Protein AF-A0A3A4PQW8-F1 (afdb_monomer)

Radius of gyration: 14.25 Å; Cα contacts (8 Å, |Δi|>4): 163; chains: 1; bounding box: 33×30×35 Å

Sequence (127 aa):
MWRLALERLKDARCLFRSRRYDGAAYLCGYVLESALKACICERLHVSVYPETAFQGRLKTHELNDLLLLAGLNEELSPEKHLKNWFVVSDWKPDWRYRLPGIVKRKDAEDRIRVLGREVLPWLRAKS

pLDDT: mean 91.91, std 6.56, range [65.19, 98.62]

Nearest PDB structures (foldseek):
  1ufb-assembly1_A  TM=7.074E-01  e=2.460E-02  Thermus thermophilus
  1wol-assembly1_A  TM=7.447E-01  e=4.885E-02  Sulfurisphaera tokodaii str. 7
  4nqf-assembly1_A  TM=7.368E-01  e=2.126E-01  Agrobacterium fabrum str. C58
  2hsb-assembly1_A  TM=5.364E-01  e=2.345E-01  Archaeoglobus fulgidus

Solvent-accessible surface area (backbone atoms only — not comparable to full-atom values): 6981 Å² total; per-residue (Å²): 80,53,69,57,15,56,51,35,48,50,52,19,52,54,30,43,76,69,69,35,21,45,62,14,45,56,31,48,34,53,18,50,47,30,38,34,48,24,31,32,18,58,75,68,73,41,92,62,74,59,41,72,42,81,89,38,68,57,66,62,87,53,57,68,58,38,34,49,71,41,69,43,61,87,70,46,42,78,85,62,49,39,59,53,44,57,63,48,58,77,62,60,86,66,59,78,75,53,73,85,82,74,48,49,65,66,60,27,49,50,31,54,48,39,41,68,72,50,49,52,56,50,53,61,75,72,83

Mean predicted aligned error: 3.68 Å

Foldseek 3Di:
DLVQLVVLLVVLVVCLVVVQLLSSLQSLLVSLQVLLLVLLCVVVVHPDRPCPPPVRLSVDSQNVSSCVSSVCPVVCDPPANVVLCVLNRPYDNCSVVDDGPPGDSVSSVSSSCSSVPPVSVVSVVSD

Structure (mmCIF, N/CA/C/O backbone):
data_AF-A0A3A4PQW8-F1
#
_entry.id   AF-A0A3A4PQW8-F1
#
loop_
_atom_site.group_PDB
_atom_site.id
_atom_site.type_symbol
_atom_site.label_atom_id
_atom_site.label_alt_id
_atom_site.label_comp_id
_atom_site.label_asym_id
_atom_site.label_entity_id
_atom_site.label_seq_id
_atom_site.pdbx_PDB_ins_code
_atom_site.Cartn_x
_atom_site.Cartn_y
_atom_site.Cartn_z
_atom_site.occupancy
_atom_site.B_iso_or_equiv
_atom_site.auth_seq_id
_atom_site.auth_comp_id
_atom_site.auth_asym_id
_atom_site.auth_atom_id
_atom_site.pdbx_PDB_model_num
ATOM 1 N N . MET A 1 1 ? -12.156 -4.179 4.659 1.00 89.94 1 MET A N 1
ATOM 2 C CA . MET A 1 1 ? -11.060 -3.637 3.818 1.00 89.94 1 MET A CA 1
ATOM 3 C C . MET A 1 1 ? -9.812 -4.530 3.776 1.00 89.94 1 MET A C 1
ATOM 5 O O . MET A 1 1 ? -9.264 -4.707 2.695 1.00 89.94 1 MET A O 1
ATOM 9 N N . TRP A 1 2 ? -9.410 -5.198 4.868 1.00 95.06 2 TRP A N 1
ATOM 10 C CA . TRP A 1 2 ? -8.257 -6.124 4.874 1.00 95.06 2 TRP A CA 1
ATOM 11 C C . TRP A 1 2 ? -8.236 -7.171 3.754 1.00 95.06 2 TRP A C 1
ATOM 13 O O . TRP A 1 2 ? -7.197 -7.399 3.137 1.00 95.06 2 TRP A O 1
ATOM 23 N N . ARG A 1 3 ? -9.387 -7.783 3.444 1.00 95.56 3 ARG A N 1
ATOM 24 C CA . ARG A 1 3 ? -9.500 -8.745 2.335 1.00 95.56 3 ARG A CA 1
ATOM 25 C C . ARG A 1 3 ? -9.052 -8.137 1.001 1.00 95.56 3 ARG A C 1
ATOM 27 O O . ARG A 1 3 ? -8.314 -8.786 0.271 1.00 95.56 3 ARG A O 1
ATOM 34 N N . LEU A 1 4 ? -9.441 -6.891 0.714 1.00 95.06 4 LEU A N 1
ATOM 35 C CA . LEU A 1 4 ? -9.042 -6.185 -0.506 1.00 95.06 4 LEU A CA 1
ATOM 36 C C . LEU A 1 4 ? -7.524 -5.961 -0.550 1.00 95.06 4 LEU A C 1
ATOM 38 O O . LEU A 1 4 ? -6.906 -6.241 -1.573 1.00 95.06 4 LEU A O 1
ATOM 42 N N . ALA A 1 5 ? -6.916 -5.541 0.565 1.00 96.94 5 ALA A N 1
ATOM 43 C CA . ALA A 1 5 ? -5.464 -5.378 0.660 1.00 96.94 5 ALA A CA 1
ATOM 44 C C . ALA A 1 5 ? -4.718 -6.690 0.345 1.00 96.94 5 ALA A C 1
ATOM 46 O O . ALA A 1 5 ? -3.753 -6.701 -0.420 1.00 96.94 5 ALA A O 1
ATOM 47 N N . LEU A 1 6 ? -5.193 -7.819 0.883 1.00 97.31 6 LEU A N 1
ATOM 48 C CA . LEU A 1 6 ? -4.577 -9.129 0.660 1.00 97.31 6 LEU A CA 1
ATOM 49 C C . LEU A 1 6 ? -4.729 -9.627 -0.784 1.00 97.31 6 LEU A C 1
ATOM 51 O O . LEU A 1 6 ? -3.771 -10.186 -1.323 1.00 97.31 6 LEU A O 1
ATOM 55 N N . GLU A 1 7 ? -5.885 -9.411 -1.420 1.00 98.12 7 GLU A N 1
ATOM 56 C CA . GLU A 1 7 ? -6.075 -9.735 -2.841 1.00 98.12 7 GLU A CA 1
ATOM 57 C C . GLU A 1 7 ? -5.163 -8.882 -3.730 1.00 98.12 7 GLU A C 1
ATOM 59 O O . GLU A 1 7 ? -4.425 -9.424 -4.550 1.00 98.12 7 GLU A O 1
ATOM 64 N N . ARG A 1 8 ? -5.070 -7.569 -3.484 1.00 97.88 8 ARG A N 1
ATOM 65 C CA . ARG A 1 8 ? -4.155 -6.693 -4.236 1.00 97.88 8 ARG A CA 1
ATOM 66 C C . ARG A 1 8 ? -2.687 -7.085 -4.069 1.00 97.88 8 ARG A C 1
ATOM 68 O O . ARG A 1 8 ? -1.902 -6.948 -5.004 1.00 97.88 8 ARG A O 1
ATOM 75 N N . LEU A 1 9 ? -2.306 -7.645 -2.919 1.00 98.31 9 LEU A N 1
ATOM 76 C CA . LEU A 1 9 ? -0.950 -8.150 -2.713 1.00 98.31 9 LEU A CA 1
ATOM 77 C C . LEU A 1 9 ? -0.701 -9.440 -3.508 1.00 98.31 9 LEU A C 1
ATOM 79 O O . LEU A 1 9 ? 0.417 -9.681 -3.968 1.00 98.31 9 LEU A O 1
ATOM 83 N N . LYS A 1 10 ? -1.719 -10.296 -3.678 1.00 98.50 10 LYS A N 1
ATOM 84 C CA . LYS A 1 10 ? -1.633 -11.445 -4.596 1.00 98.50 10 LYS A CA 1
ATOM 85 C C . LYS A 1 10 ? -1.466 -10.960 -6.036 1.00 98.50 10 LYS A C 1
ATOM 87 O O . LYS A 1 10 ? -0.538 -11.424 -6.695 1.00 98.50 10 LYS A O 1
ATOM 92 N N . ASP A 1 11 ? -2.256 -9.978 -6.464 1.00 98.44 11 ASP A N 1
ATOM 93 C CA . ASP A 1 11 ? -2.152 -9.378 -7.800 1.00 98.44 11 ASP A CA 1
ATOM 94 C C . ASP A 1 11 ? -0.747 -8.799 -8.051 1.00 98.44 11 ASP A C 1
ATOM 96 O O . ASP A 1 11 ? -0.110 -9.114 -9.060 1.00 98.44 11 ASP A O 1
ATOM 100 N N . ALA A 1 12 ? -0.206 -8.031 -7.097 1.00 98.38 12 ALA A N 1
ATOM 101 C CA . ALA A 1 12 ? 1.146 -7.475 -7.176 1.00 98.38 12 ALA A CA 1
ATOM 102 C C . ALA A 1 12 ? 2.217 -8.570 -7.342 1.00 98.38 12 ALA A C 1
ATOM 104 O O . ALA A 1 12 ? 3.120 -8.452 -8.174 1.00 98.38 12 ALA A O 1
ATOM 105 N N . ARG A 1 13 ? 2.091 -9.685 -6.607 1.00 98.56 13 ARG A N 1
ATOM 106 C CA . ARG A 1 13 ? 2.986 -10.848 -6.746 1.00 98.56 13 ARG A CA 1
ATOM 107 C C . ARG A 1 13 ? 2.866 -11.520 -8.115 1.00 98.56 13 ARG A C 1
ATOM 109 O O . ARG A 1 13 ? 3.887 -11.929 -8.668 1.00 98.56 13 ARG A O 1
ATOM 116 N N . CYS A 1 14 ? 1.662 -11.631 -8.672 1.00 98.62 14 CYS A N 1
ATOM 117 C CA . CYS A 1 14 ? 1.444 -12.177 -10.015 1.00 98.62 14 CYS A CA 1
ATOM 118 C C . CYS A 1 14 ? 2.099 -11.304 -11.098 1.00 98.62 14 CYS A C 1
ATOM 120 O O . CYS A 1 14 ? 2.800 -11.824 -11.973 1.00 98.62 14 CYS A O 1
ATOM 122 N N . LEU A 1 15 ? 1.948 -9.979 -11.001 1.00 98.19 15 LEU A N 1
ATOM 123 C CA . LEU A 1 15 ? 2.602 -9.025 -11.903 1.00 98.19 15 LEU A CA 1
ATOM 124 C C . LEU A 1 15 ? 4.127 -9.117 -11.816 1.00 98.19 15 LEU A C 1
ATOM 126 O O . LEU A 1 15 ? 4.799 -9.194 -12.846 1.00 98.19 15 LEU A O 1
ATOM 130 N N . PHE A 1 16 ? 4.674 -9.194 -10.602 1.00 98.56 16 PHE A N 1
ATOM 131 C CA . PHE A 1 16 ? 6.112 -9.343 -10.395 1.00 98.56 16 PHE A CA 1
ATOM 132 C C . PHE A 1 16 ? 6.672 -10.611 -11.054 1.00 98.56 16 PHE A C 1
ATOM 134 O O . PHE A 1 16 ? 7.664 -10.541 -11.780 1.00 98.56 16 PHE A O 1
ATOM 141 N N . ARG A 1 17 ? 6.013 -11.766 -10.865 1.00 98.50 17 ARG A N 1
ATOM 142 C CA . ARG A 1 17 ? 6.406 -13.038 -11.511 1.00 98.50 17 ARG A CA 1
ATOM 143 C C . ARG A 1 17 ? 6.379 -12.946 -13.036 1.00 98.50 17 ARG A C 1
ATOM 145 O O . ARG A 1 17 ? 7.216 -13.549 -13.699 1.00 98.50 17 ARG A O 1
ATOM 152 N N . SER A 1 18 ? 5.474 -12.132 -13.571 1.00 98.12 18 SER A N 1
ATOM 153 C CA . SER A 1 18 ? 5.341 -11.852 -15.004 1.00 98.12 18 SER A CA 1
ATOM 154 C C . SER A 1 18 ? 6.292 -10.752 -15.502 1.00 98.12 18 SER A C 1
ATOM 156 O O . SER A 1 18 ? 6.137 -10.273 -16.621 1.00 98.12 18 SER A O 1
ATOM 158 N N . ARG A 1 19 ? 7.267 -10.322 -14.683 1.00 97.50 19 ARG A N 1
ATOM 159 C CA . ARG A 1 19 ? 8.236 -9.246 -14.973 1.00 97.50 19 ARG A CA 1
ATOM 160 C C . ARG A 1 19 ? 7.602 -7.867 -15.223 1.00 97.50 19 ARG A C 1
ATOM 162 O O . ARG A 1 19 ? 8.223 -6.995 -15.821 1.00 97.50 19 ARG A O 1
ATOM 169 N N . ARG A 1 20 ? 6.373 -7.644 -14.744 1.00 97.12 20 ARG A N 1
ATOM 170 C CA . ARG A 1 20 ? 5.630 -6.374 -14.850 1.00 97.12 20 ARG A CA 1
ATOM 171 C C . ARG A 1 20 ? 5.899 -5.521 -13.604 1.00 97.12 20 ARG A C 1
ATOM 173 O O . ARG A 1 20 ? 5.016 -5.347 -12.767 1.00 97.12 20 ARG A O 1
ATOM 180 N N . TYR A 1 21 ? 7.138 -5.053 -13.444 1.00 97.25 21 TYR A N 1
ATOM 181 C CA . TYR A 1 21 ? 7.619 -4.448 -12.193 1.00 97.25 21 TYR A CA 1
ATOM 182 C C . TYR A 1 21 ? 6.935 -3.124 -11.841 1.00 97.25 21 TYR A C 1
ATOM 184 O O . TYR A 1 21 ? 6.536 -2.957 -10.690 1.00 97.25 21 TYR A O 1
ATOM 192 N N . ASP A 1 22 ? 6.716 -2.233 -12.814 1.00 96.00 22 ASP A N 1
ATOM 193 C CA . ASP A 1 22 ? 5.985 -0.978 -12.587 1.00 96.00 22 ASP A CA 1
ATOM 194 C C . ASP A 1 22 ? 4.569 -1.246 -12.074 1.00 96.00 22 ASP A C 1
ATOM 196 O O . ASP A 1 22 ? 4.150 -0.682 -11.068 1.00 96.00 22 ASP A O 1
ATOM 200 N N . GLY A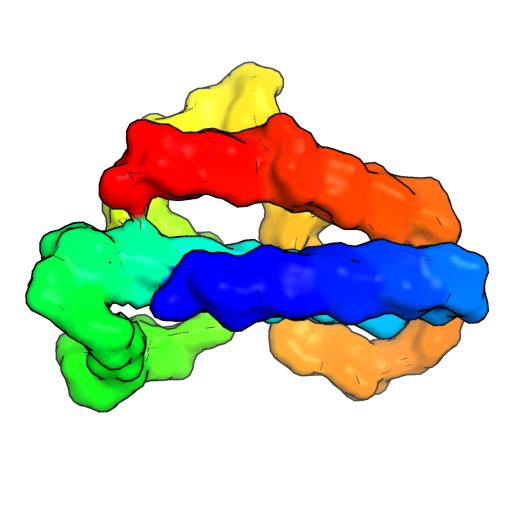 1 23 ? 3.855 -2.181 -12.712 1.00 96.38 23 GLY A N 1
ATOM 201 C CA . GLY A 1 23 ? 2.510 -2.578 -12.296 1.00 96.38 23 GLY A CA 1
ATOM 202 C C . GLY A 1 23 ? 2.490 -3.234 -10.914 1.00 96.38 23 GLY A C 1
ATOM 203 O O . GLY A 1 23 ? 1.596 -2.968 -10.114 1.00 96.38 23 GLY A O 1
ATOM 204 N N . ALA A 1 24 ? 3.491 -4.061 -10.607 1.00 97.44 24 ALA A N 1
ATOM 205 C CA . ALA A 1 24 ? 3.621 -4.693 -9.301 1.00 97.44 24 ALA A CA 1
ATOM 206 C C . ALA A 1 24 ? 3.837 -3.655 -8.186 1.00 97.44 24 ALA A C 1
ATOM 208 O O . ALA A 1 24 ? 3.117 -3.668 -7.189 1.00 97.44 24 ALA A O 1
ATOM 209 N N . ALA A 1 25 ? 4.775 -2.722 -8.375 1.00 96.81 25 ALA A N 1
ATOM 210 C CA . ALA A 1 25 ? 5.027 -1.641 -7.425 1.00 96.81 25 ALA A CA 1
ATOM 211 C C . ALA A 1 25 ? 3.845 -0.668 -7.322 1.00 96.81 25 ALA A C 1
ATOM 213 O O . ALA A 1 25 ? 3.528 -0.199 -6.230 1.00 96.81 25 ALA A O 1
ATOM 214 N N . TYR A 1 26 ? 3.150 -0.413 -8.429 1.00 96.50 26 TYR A N 1
ATOM 215 C CA . TYR A 1 26 ? 1.942 0.398 -8.439 1.00 96.50 26 TYR A CA 1
ATOM 216 C C . TYR A 1 26 ? 0.820 -0.228 -7.594 1.00 96.50 26 TYR A C 1
ATOM 218 O O . TYR A 1 26 ? 0.205 0.470 -6.788 1.00 96.50 26 TYR A O 1
ATOM 226 N N . LEU A 1 27 ? 0.594 -1.543 -7.696 1.00 97.19 27 LEU A N 1
ATOM 227 C CA . LEU A 1 27 ? -0.391 -2.226 -6.851 1.00 97.19 27 LEU A CA 1
ATOM 228 C C . LEU A 1 27 ? 0.006 -2.268 -5.371 1.00 97.19 27 LEU A C 1
ATOM 230 O O . LEU A 1 27 ? -0.884 -2.235 -4.523 1.00 97.19 27 LEU A O 1
ATOM 234 N N . CYS A 1 28 ? 1.301 -2.288 -5.036 1.00 97.50 28 CYS A N 1
ATOM 235 C CA . CYS A 1 28 ? 1.753 -2.208 -3.642 1.00 97.50 28 CYS A CA 1
ATOM 236 C C . CYS A 1 28 ? 1.232 -0.954 -2.920 1.00 97.50 28 CYS A C 1
ATOM 238 O O . CYS A 1 28 ? 0.897 -1.036 -1.740 1.00 97.50 28 CYS A O 1
ATOM 240 N N . GLY A 1 29 ? 1.096 0.178 -3.615 1.00 96.50 29 GLY A N 1
ATOM 241 C CA . GLY A 1 29 ? 0.502 1.374 -3.019 1.00 96.50 29 GLY A CA 1
ATOM 242 C C . GLY A 1 29 ? -0.967 1.188 -2.647 1.00 96.50 29 GLY A C 1
ATOM 243 O O . GLY A 1 29 ? -1.361 1.494 -1.527 1.00 96.50 29 GLY A O 1
ATOM 244 N N . TYR A 1 30 ? -1.765 0.561 -3.517 1.00 97.06 30 TYR A N 1
ATOM 245 C CA . TYR A 1 30 ? -3.165 0.254 -3.201 1.00 97.06 30 TYR A CA 1
ATOM 246 C C . TYR A 1 30 ? -3.350 -0.811 -2.127 1.00 97.06 30 TYR A C 1
ATOM 248 O O . TYR A 1 30 ? -4.349 -0.788 -1.406 1.00 97.06 30 TYR A O 1
ATOM 256 N N . VAL A 1 31 ? -2.413 -1.751 -2.014 1.00 97.88 31 VAL A N 1
ATOM 257 C CA . VAL A 1 31 ? -2.381 -2.690 -0.888 1.00 97.88 31 VAL A CA 1
ATOM 258 C C . VAL A 1 31 ? -2.247 -1.918 0.421 1.00 97.88 31 VAL A C 1
ATOM 260 O O . VAL A 1 31 ? -3.022 -2.163 1.345 1.00 97.88 31 VAL A O 1
ATOM 263 N N . LEU A 1 32 ? -1.297 -0.980 0.487 1.00 97.12 32 LEU A N 1
ATOM 264 C CA . LEU A 1 32 ? -1.058 -0.170 1.676 1.00 97.12 32 LEU A CA 1
ATOM 265 C C . LEU A 1 32 ? -2.233 0.773 1.969 1.00 97.12 32 LEU A C 1
ATOM 267 O O . LEU A 1 32 ? -2.714 0.798 3.097 1.00 97.12 32 LEU A O 1
ATOM 271 N N . GLU A 1 33 ? -2.765 1.456 0.952 1.00 96.44 33 GLU A N 1
ATOM 272 C CA . GLU A 1 33 ? -3.962 2.298 1.068 1.00 96.44 33 GLU A CA 1
ATOM 273 C C . GLU A 1 33 ? -5.144 1.505 1.650 1.00 96.44 33 GLU A C 1
ATOM 275 O O . GLU A 1 33 ? -5.771 1.919 2.624 1.00 96.44 33 GLU A O 1
ATOM 280 N N . SER A 1 34 ? -5.418 0.319 1.095 1.00 96.62 34 SER A N 1
ATOM 281 C CA . SER A 1 34 ? -6.523 -0.539 1.540 1.00 96.62 34 SER A CA 1
ATOM 282 C C . SER A 1 34 ? -6.335 -1.045 2.971 1.00 96.62 34 SER A C 1
ATOM 284 O O . SER A 1 34 ? -7.321 -1.215 3.687 1.00 96.62 34 SER A O 1
ATOM 286 N N . ALA A 1 35 ? -5.092 -1.307 3.384 1.00 97.00 35 ALA A N 1
ATOM 287 C CA . ALA A 1 35 ? -4.762 -1.727 4.742 1.00 97.00 35 ALA A CA 1
ATOM 288 C C . ALA A 1 35 ? -4.964 -0.587 5.748 1.00 97.00 35 ALA A C 1
ATOM 290 O O . ALA A 1 35 ? -5.652 -0.777 6.743 1.00 97.00 35 ALA A O 1
ATOM 291 N N . LEU A 1 36 ? -4.464 0.616 5.454 1.00 96.25 36 LEU A N 1
ATOM 292 C CA . LEU A 1 36 ? -4.664 1.789 6.314 1.00 96.25 36 LEU A CA 1
ATOM 293 C C . LEU A 1 36 ? -6.148 2.139 6.449 1.00 96.25 36 LEU A C 1
ATOM 295 O O . LEU A 1 36 ? -6.640 2.353 7.554 1.00 96.25 36 LEU A O 1
ATOM 299 N N . LYS A 1 37 ? -6.894 2.108 5.338 1.00 95.69 37 LYS A N 1
ATOM 300 C CA . LYS A 1 37 ? -8.353 2.287 5.355 1.00 95.69 37 LYS A CA 1
ATOM 301 C C . LYS A 1 37 ? -9.061 1.202 6.173 1.00 95.69 37 LYS A C 1
ATOM 303 O O . LYS A 1 37 ? -10.105 1.478 6.754 1.00 95.69 37 LYS A O 1
ATOM 308 N N . ALA A 1 38 ? -8.505 -0.009 6.261 1.00 95.69 38 ALA A N 1
ATOM 309 C CA . ALA A 1 38 ? -9.011 -1.044 7.161 1.00 95.69 38 ALA A CA 1
ATOM 310 C C . ALA A 1 38 ? -8.786 -0.696 8.634 1.00 95.69 38 ALA A C 1
ATOM 312 O O . ALA A 1 38 ? -9.748 -0.750 9.393 1.00 95.69 38 ALA A O 1
ATOM 313 N N . CYS A 1 39 ? -7.580 -0.255 9.000 1.00 95.62 39 CYS A N 1
ATOM 314 C CA . CYS A 1 39 ? -7.287 0.205 10.358 1.00 95.62 39 CYS A CA 1
ATOM 315 C C . CYS A 1 39 ? -8.211 1.363 10.774 1.00 95.62 39 CYS A C 1
ATOM 317 O O . CYS A 1 39 ? -8.723 1.383 11.889 1.00 95.62 39 CYS A O 1
ATOM 319 N N . ILE A 1 40 ? -8.478 2.311 9.866 1.00 94.81 40 ILE A N 1
ATOM 320 C CA . ILE A 1 40 ? -9.423 3.413 10.113 1.00 94.81 40 ILE A CA 1
ATOM 321 C C . ILE A 1 40 ? -10.839 2.872 10.353 1.00 94.81 40 ILE A C 1
ATOM 323 O O . ILE A 1 40 ? -11.493 3.279 11.308 1.00 94.81 40 ILE A O 1
ATOM 327 N N . CYS A 1 41 ? -11.317 1.944 9.515 1.00 94.56 41 CYS A N 1
ATOM 328 C CA . CYS A 1 41 ? -12.619 1.300 9.711 1.00 94.56 41 CYS A CA 1
ATOM 329 C C . CYS A 1 41 ? -12.739 0.620 11.080 1.00 94.56 41 CYS A C 1
ATOM 331 O O . CYS A 1 41 ? -13.764 0.769 11.741 1.00 94.56 41 CYS A O 1
ATOM 333 N N . GLU A 1 42 ? -11.703 -0.108 11.500 1.00 94.31 42 GLU A N 1
ATOM 334 C CA . GLU A 1 42 ? -11.6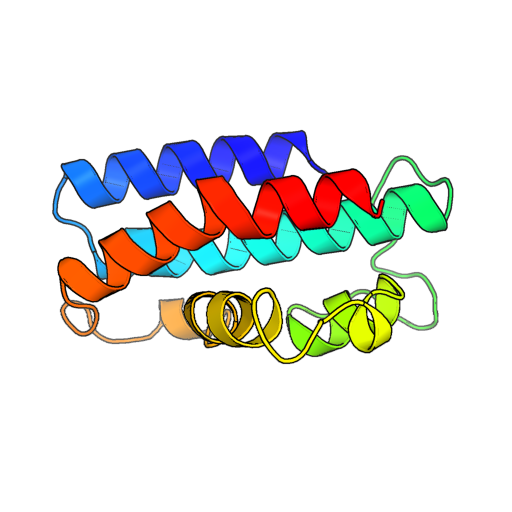72 -0.824 12.779 1.00 94.31 42 GLU A CA 1
ATOM 335 C C . GLU A 1 42 ? -11.730 0.148 13.963 1.00 94.31 42 GLU A C 1
ATOM 337 O O . GLU A 1 42 ? -12.563 -0.031 14.851 1.00 94.31 42 GLU A O 1
ATOM 342 N N . ARG A 1 43 ? -10.965 1.244 13.909 1.00 91.81 43 ARG A N 1
ATOM 343 C CA . ARG A 1 43 ? -10.972 2.296 14.940 1.00 91.81 43 ARG A CA 1
ATOM 344 C C . ARG A 1 43 ? -12.274 3.075 15.030 1.00 91.81 43 ARG A C 1
ATOM 346 O O . ARG A 1 43 ? -12.670 3.492 16.111 1.00 91.81 43 ARG A O 1
ATOM 353 N N . LEU A 1 44 ? -12.931 3.293 13.897 1.00 92.06 44 LEU A N 1
ATOM 354 C CA . LEU A 1 44 ? -14.228 3.963 13.846 1.00 92.06 44 LEU A CA 1
ATOM 355 C C . LEU A 1 44 ? -15.400 3.001 14.098 1.00 92.06 44 LEU A C 1
ATOM 357 O O . LEU A 1 44 ? -16.543 3.449 14.117 1.00 92.06 44 LEU A O 1
ATOM 361 N N . HIS A 1 45 ? -15.138 1.700 14.264 1.00 92.69 45 HIS A N 1
ATOM 362 C CA . HIS A 1 45 ? -16.150 0.650 14.399 1.00 92.69 45 HIS A CA 1
ATOM 363 C C . HIS A 1 45 ? -17.186 0.637 13.258 1.00 92.69 45 HIS A C 1
ATOM 365 O O . HIS A 1 45 ? -18.380 0.431 13.476 1.00 92.69 45 HIS A O 1
ATOM 371 N N . VAL A 1 46 ? -16.727 0.829 12.018 1.00 93.38 46 VAL A N 1
ATOM 372 C CA . VAL A 1 46 ? -17.572 0.822 10.812 1.00 93.38 46 VAL A CA 1
ATOM 373 C C . VAL A 1 46 ? -17.201 -0.322 9.872 1.00 93.38 46 VAL A C 1
ATOM 375 O O . VAL A 1 46 ? -16.032 -0.644 9.667 1.00 93.38 46 VAL A O 1
ATOM 378 N N . SER A 1 47 ? -18.206 -0.937 9.250 1.00 88.25 47 SER A N 1
ATOM 379 C CA . SER A 1 47 ? -18.016 -2.060 8.321 1.00 88.25 47 SER A CA 1
ATOM 380 C C . SER A 1 47 ? -17.555 -1.628 6.923 1.00 88.25 47 SER A C 1
ATOM 382 O O . SER A 1 47 ? -16.895 -2.395 6.217 1.00 88.25 47 SER A O 1
ATOM 384 N N . VAL A 1 48 ? -17.889 -0.398 6.525 1.00 89.38 48 VAL A N 1
ATOM 385 C CA . VAL A 1 48 ? -17.571 0.198 5.222 1.00 89.38 48 VAL A CA 1
ATOM 386 C C . VAL A 1 48 ? -16.773 1.475 5.443 1.00 89.38 48 VAL A C 1
ATOM 388 O O . VAL A 1 48 ? -17.052 2.231 6.371 1.00 89.38 48 VAL A O 1
ATOM 391 N N . TYR A 1 49 ? -15.773 1.712 4.593 1.00 90.06 49 TYR A N 1
ATOM 392 C CA . TYR A 1 49 ? -14.943 2.907 4.685 1.00 90.06 49 TYR A CA 1
ATOM 393 C C . TYR A 1 49 ? -15.779 4.162 4.381 1.00 90.06 49 TYR A C 1
ATOM 395 O O . TYR A 1 49 ? -16.323 4.270 3.279 1.00 90.06 49 TYR A O 1
ATOM 403 N N . PRO A 1 50 ? -15.924 5.101 5.334 1.00 88.75 50 PRO A N 1
ATOM 404 C CA . PRO A 1 50 ? -16.901 6.172 5.215 1.00 88.75 50 PRO A CA 1
ATOM 405 C C . PRO A 1 50 ? -16.298 7.372 4.475 1.00 88.75 50 PRO A C 1
ATOM 407 O O . PRO A 1 50 ? -16.002 8.402 5.071 1.00 88.75 50 PRO A O 1
ATOM 410 N N . GLU A 1 51 ? -16.111 7.246 3.159 1.00 86.25 51 GLU A N 1
ATOM 411 C CA . GLU A 1 51 ? -15.437 8.256 2.319 1.00 86.25 51 GLU A CA 1
ATOM 412 C C . GLU A 1 51 ? -16.014 9.675 2.450 1.00 86.25 51 GLU A C 1
ATOM 414 O O . GLU A 1 51 ? -15.283 10.656 2.331 1.00 86.25 51 GLU A O 1
ATOM 419 N N . THR A 1 52 ? -17.319 9.794 2.701 1.00 85.62 52 THR A N 1
ATOM 420 C CA . THR A 1 52 ? -18.029 11.076 2.824 1.00 85.62 52 THR A CA 1
ATOM 421 C C . THR A 1 52 ? -18.079 11.619 4.253 1.00 85.62 52 THR A C 1
ATOM 423 O O . THR A 1 52 ? -18.528 12.747 4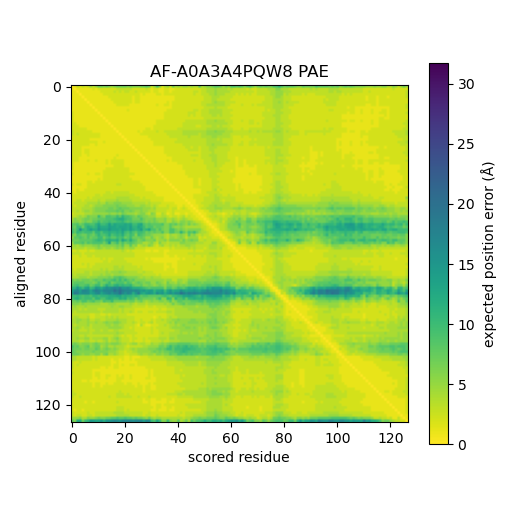.460 1.00 85.62 52 THR A O 1
ATOM 426 N N . ALA A 1 53 ? -17.605 10.864 5.248 1.00 78.81 53 ALA A N 1
ATOM 427 C CA . ALA A 1 53 ? -17.545 11.337 6.625 1.00 78.81 53 ALA A CA 1
ATOM 428 C C . ALA A 1 53 ? -16.444 12.393 6.816 1.00 78.81 53 ALA A C 1
ATOM 430 O O . ALA A 1 53 ? -15.564 12.582 5.972 1.00 78.81 53 ALA A O 1
ATOM 431 N N . PHE A 1 54 ? -16.513 13.105 7.945 1.00 80.56 54 PHE A N 1
ATOM 432 C CA . PHE A 1 54 ? -15.548 14.142 8.330 1.00 80.56 54 PHE A CA 1
ATOM 433 C C . PHE A 1 54 ? -15.306 15.185 7.229 1.00 80.56 54 PHE A C 1
ATOM 435 O O . PHE A 1 54 ? -14.163 15.523 6.929 1.00 80.56 54 PHE A O 1
ATOM 442 N N . GLN A 1 55 ? -16.382 15.673 6.600 1.00 80.69 55 GLN A N 1
ATOM 443 C CA . GLN A 1 55 ? -16.316 16.666 5.517 1.00 80.69 55 GLN A CA 1
ATOM 444 C C . GLN A 1 55 ? -15.455 16.203 4.323 1.00 80.69 55 GLN A C 1
ATOM 446 O O . GLN A 1 55 ? -14.802 17.008 3.666 1.00 80.69 55 GLN A O 1
ATOM 451 N N . GLY A 1 56 ? -15.418 14.893 4.054 1.00 80.62 56 GLY A N 1
ATOM 452 C CA . GLY A 1 56 ? -14.661 14.317 2.943 1.00 80.62 56 GLY A CA 1
ATOM 453 C C . GLY A 1 56 ? -13.165 14.135 3.208 1.00 80.62 56 GLY A C 1
ATOM 454 O O . GLY A 1 56 ? -12.452 13.706 2.306 1.00 80.62 56 GLY A O 1
ATOM 455 N N . ARG A 1 57 ? -12.671 14.384 4.430 1.00 79.44 57 ARG A N 1
ATOM 456 C CA . ARG A 1 57 ? -11.253 14.162 4.791 1.00 79.44 57 ARG A CA 1
ATOM 457 C C . ARG A 1 57 ? -10.799 12.713 4.604 1.00 79.44 57 ARG A C 1
ATOM 459 O O . ARG A 1 57 ? -9.622 12.463 4.378 1.00 79.44 57 ARG A O 1
ATOM 466 N N . LEU A 1 58 ? -11.727 11.759 4.669 1.00 82.56 58 LEU A N 1
ATOM 467 C CA . LEU A 1 58 ? -11.439 10.346 4.427 1.00 82.56 58 LEU A CA 1
ATOM 468 C C . LEU A 1 58 ? -11.326 10.000 2.937 1.00 82.56 58 LEU A C 1
ATOM 470 O O . LEU A 1 58 ? -10.785 8.945 2.602 1.00 82.56 58 LEU A O 1
ATOM 474 N N . LYS A 1 59 ? -11.746 10.888 2.031 1.00 82.69 59 LYS A N 1
ATOM 475 C CA . LYS A 1 59 ? -11.610 10.739 0.576 1.00 82.69 59 LYS A CA 1
ATOM 476 C C . LYS A 1 59 ? -10.196 11.099 0.089 1.00 82.69 59 LYS A C 1
ATOM 478 O O . LYS A 1 59 ? -10.026 11.768 -0.925 1.00 82.69 59 LYS A O 1
ATOM 483 N N . THR A 1 60 ? -9.177 10.672 0.829 1.00 86.50 60 THR A N 1
ATOM 484 C CA . THR A 1 60 ? -7.768 10.825 0.460 1.00 86.50 60 THR A CA 1
ATOM 485 C C . THR A 1 60 ? -7.185 9.488 -0.001 1.00 86.50 60 THR A C 1
ATOM 487 O O . THR A 1 60 ? -7.638 8.403 0.390 1.00 86.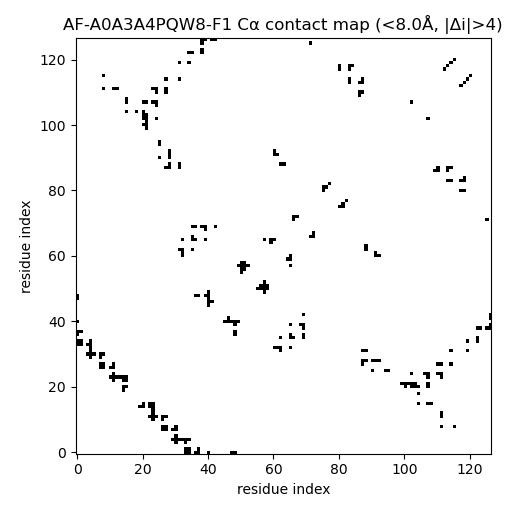50 60 THR A O 1
ATOM 490 N N . HIS A 1 61 ? -6.181 9.585 -0.865 1.00 87.44 61 HIS A N 1
ATOM 491 C CA . HIS A 1 61 ? -5.314 8.481 -1.275 1.00 87.44 61 HIS A CA 1
ATOM 492 C C . HIS A 1 61 ? -3.870 8.696 -0.795 1.00 87.44 61 HIS A C 1
ATOM 494 O O . HIS A 1 61 ? -2.993 7.884 -1.086 1.00 87.44 61 HIS A O 1
ATOM 500 N N . GLU A 1 62 ? -3.618 9.782 -0.061 1.00 92.19 62 GLU A N 1
ATOM 501 C CA . GLU A 1 62 ? -2.305 10.098 0.482 1.00 92.19 62 GLU A CA 1
ATOM 502 C C . GLU A 1 62 ? -2.011 9.186 1.675 1.00 92.19 62 GLU A C 1
ATOM 504 O O . GLU A 1 62 ? -2.701 9.195 2.696 1.00 92.19 62 GLU A O 1
ATOM 509 N N . LEU A 1 63 ? -0.973 8.360 1.540 1.00 93.94 63 LEU A N 1
ATOM 510 C CA . LEU A 1 63 ? -0.671 7.293 2.497 1.00 93.94 63 LEU A CA 1
ATOM 511 C C . LEU A 1 63 ? -0.289 7.831 3.883 1.00 93.94 63 LEU A C 1
ATOM 513 O O . LEU A 1 63 ? -0.625 7.211 4.889 1.00 93.94 63 LEU A O 1
ATOM 517 N N . ASN A 1 64 ? 0.379 8.986 3.946 1.00 91.81 64 ASN A N 1
ATOM 518 C CA . ASN A 1 64 ? 0.747 9.616 5.216 1.00 91.81 64 ASN A CA 1
ATOM 519 C C . ASN A 1 64 ? -0.480 10.188 5.943 1.00 91.81 64 ASN A C 1
ATOM 521 O O . ASN A 1 64 ? -0.595 10.021 7.156 1.00 91.81 64 ASN A O 1
ATOM 525 N N . ASP A 1 65 ? -1.434 10.772 5.212 1.00 92.25 65 ASP A N 1
ATOM 526 C CA . ASP A 1 65 ? -2.700 11.232 5.794 1.00 92.25 65 ASP A CA 1
ATOM 527 C C . ASP A 1 65 ? -3.499 10.047 6.340 1.00 92.25 65 ASP A C 1
ATOM 529 O O . ASP A 1 65 ? -4.014 10.096 7.454 1.00 92.25 65 ASP A O 1
ATOM 533 N N . LEU A 1 66 ? -3.562 8.946 5.585 1.00 94.31 66 LEU A N 1
ATOM 534 C CA . LEU A 1 66 ? -4.229 7.724 6.031 1.00 94.31 66 LEU A CA 1
ATOM 535 C C . LEU A 1 66 ? -3.551 7.107 7.260 1.00 94.31 66 LEU A C 1
ATOM 537 O O . LEU A 1 66 ? -4.243 6.595 8.134 1.00 94.31 66 LEU A O 1
ATOM 541 N N . LEU A 1 67 ? -2.222 7.172 7.365 1.00 93.75 67 LEU A N 1
ATOM 542 C CA . LEU A 1 67 ? -1.500 6.724 8.557 1.00 93.75 67 LEU A CA 1
ATOM 543 C C . LEU A 1 67 ? -1.825 7.583 9.787 1.00 93.75 67 LEU A C 1
ATOM 545 O O . LEU A 1 67 ? -2.029 7.048 10.881 1.00 93.75 67 LEU A O 1
ATOM 549 N N . LEU A 1 68 ? -1.896 8.902 9.604 1.00 91.88 68 LEU A N 1
ATOM 550 C CA . LEU A 1 68 ? -2.293 9.838 10.652 1.00 91.88 68 LEU A CA 1
ATOM 551 C C . LEU A 1 68 ? -3.738 9.588 11.100 1.00 91.88 68 LEU A C 1
ATOM 553 O O . LEU A 1 68 ? -3.996 9.484 12.295 1.00 91.88 68 LEU A O 1
ATOM 557 N N . LEU A 1 69 ? -4.665 9.430 10.154 1.00 91.81 69 LEU A N 1
ATOM 558 C CA . LEU A 1 69 ? -6.075 9.123 10.419 1.00 91.81 69 LEU A CA 1
ATOM 559 C C . LEU A 1 69 ? -6.259 7.748 11.071 1.00 91.81 69 LEU A C 1
ATOM 561 O O . LEU A 1 69 ? -7.153 7.569 11.894 1.00 91.81 69 LEU A O 1
ATOM 565 N N . ALA A 1 70 ? -5.393 6.789 10.743 1.00 92.12 70 ALA A N 1
ATOM 566 C CA . ALA A 1 70 ? -5.319 5.509 11.433 1.00 92.12 70 ALA A CA 1
ATOM 567 C C . ALA A 1 70 ? -4.731 5.638 12.847 1.00 92.12 70 ALA A C 1
ATOM 569 O O . ALA A 1 70 ? -4.724 4.652 13.569 1.00 92.12 70 ALA A O 1
ATOM 570 N N . GLY A 1 71 ? -4.232 6.807 13.265 1.00 91.19 71 GLY A N 1
ATOM 571 C CA . GLY A 1 71 ? -3.646 7.029 14.587 1.00 91.19 71 GLY A CA 1
ATOM 572 C C . GLY A 1 71 ? -2.398 6.182 14.843 1.00 91.19 71 GLY A C 1
ATOM 573 O O . GLY A 1 71 ? -2.205 5.704 15.958 1.00 91.19 71 GLY A O 1
ATOM 574 N N . LEU A 1 72 ? -1.592 5.950 13.800 1.00 91.25 72 LEU A N 1
ATOM 575 C CA . LEU A 1 72 ? -0.388 5.106 13.841 1.00 91.25 72 LEU A CA 1
ATOM 576 C C . LEU A 1 72 ? 0.912 5.892 13.622 1.00 91.25 72 LEU A C 1
ATOM 578 O O . LEU A 1 72 ? 1.985 5.298 13.557 1.00 91.25 72 LEU A O 1
ATOM 582 N N . ASN A 1 73 ? 0.838 7.220 13.503 1.00 87.19 73 ASN A N 1
ATOM 583 C CA . ASN A 1 73 ? 2.004 8.049 13.200 1.00 87.19 73 ASN A CA 1
ATOM 584 C C . ASN A 1 73 ? 3.069 7.999 14.314 1.00 87.19 73 ASN A C 1
ATOM 586 O O . ASN A 1 73 ? 4.255 7.903 14.024 1.00 87.19 73 ASN A O 1
ATOM 590 N N . GLU A 1 74 ? 2.647 7.990 15.583 1.00 85.38 74 GLU A N 1
ATOM 591 C CA . GLU A 1 74 ? 3.549 7.884 16.746 1.00 85.38 74 GLU A CA 1
ATOM 592 C C . GLU A 1 74 ? 4.114 6.465 16.942 1.00 85.38 74 GLU A C 1
ATOM 594 O O . GLU A 1 74 ? 5.133 6.276 17.598 1.00 85.38 74 GLU A O 1
ATOM 599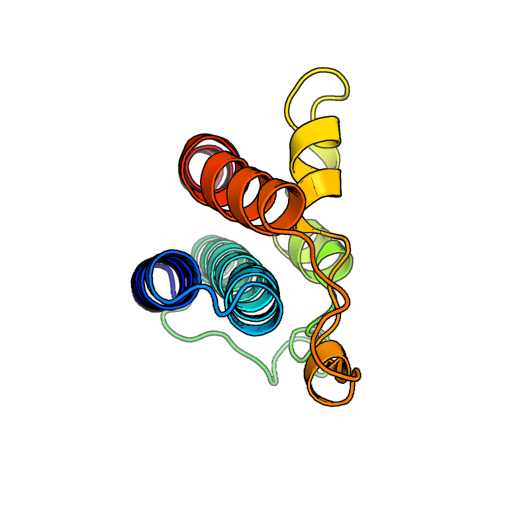 N N . GLU A 1 75 ? 3.484 5.461 16.329 1.00 85.06 75 GLU A N 1
ATOM 600 C CA . GLU A 1 75 ? 3.877 4.048 16.407 1.00 85.06 75 GLU A CA 1
ATOM 601 C C . GLU A 1 75 ? 4.938 3.668 15.359 1.00 85.06 75 GLU A C 1
ATOM 603 O O . GLU A 1 75 ? 5.455 2.543 15.355 1.00 85.06 75 GLU A O 1
ATOM 608 N N . LEU A 1 76 ? 5.288 4.593 14.456 1.00 82.62 76 LEU A N 1
ATOM 609 C CA . LEU A 1 76 ? 6.426 4.439 13.556 1.00 82.62 76 LEU A CA 1
ATOM 610 C C . LEU A 1 76 ? 7.728 4.563 14.351 1.00 82.62 76 LEU A C 1
ATOM 612 O O . LEU A 1 76 ? 8.339 5.627 14.425 1.00 82.62 76 LEU A O 1
ATOM 616 N N . SER A 1 77 ? 8.184 3.447 14.926 1.00 75.06 77 SER A N 1
ATOM 617 C CA . SER A 1 77 ? 9.479 3.431 15.602 1.00 75.06 77 SER A CA 1
ATOM 618 C C . SER A 1 77 ? 10.608 3.807 14.619 1.00 75.06 77 SER A C 1
ATOM 620 O O . SER A 1 77 ? 10.645 3.272 13.497 1.00 75.06 77 SER A O 1
ATOM 622 N N . PRO A 1 78 ? 11.546 4.694 15.017 1.00 67.12 78 PRO A N 1
ATOM 623 C CA . PRO A 1 78 ? 12.597 5.198 14.129 1.00 67.12 78 PRO A CA 1
ATOM 624 C C . PRO A 1 78 ? 13.492 4.108 13.529 1.00 67.12 78 PRO A C 1
ATOM 626 O O . PRO A 1 78 ? 13.986 4.251 12.413 1.00 67.12 78 PRO A O 1
ATOM 629 N N . GLU A 1 79 ? 13.698 3.003 14.248 1.00 65.19 79 GLU A N 1
ATOM 630 C CA . GLU A 1 79 ? 14.732 2.025 13.899 1.00 65.19 79 GLU A CA 1
ATOM 631 C C . GLU A 1 79 ? 14.278 0.964 12.888 1.00 65.19 79 GLU A C 1
ATOM 633 O O . GLU A 1 79 ? 15.064 0.552 12.034 1.00 65.19 79 GLU A O 1
ATOM 638 N N . LYS A 1 80 ? 13.015 0.514 12.946 1.00 67.94 80 LYS A N 1
ATOM 639 C CA . LYS A 1 80 ? 12.543 -0.618 12.124 1.00 67.94 80 LYS A CA 1
ATOM 640 C C . LYS A 1 80 ? 11.362 -0.267 11.233 1.00 67.94 80 LYS A C 1
ATOM 642 O O . LYS A 1 80 ? 11.393 -0.537 10.032 1.00 67.94 80 LYS A O 1
ATOM 647 N N . HIS A 1 81 ? 10.315 0.326 11.799 1.00 77.69 81 HIS A N 1
ATOM 648 C CA . HIS A 1 81 ? 9.084 0.579 11.053 1.00 77.69 81 HIS A CA 1
ATOM 649 C C . HIS A 1 81 ? 9.230 1.766 10.108 1.00 77.69 81 HIS A C 1
ATOM 651 O O . HIS A 1 81 ? 8.754 1.690 8.979 1.0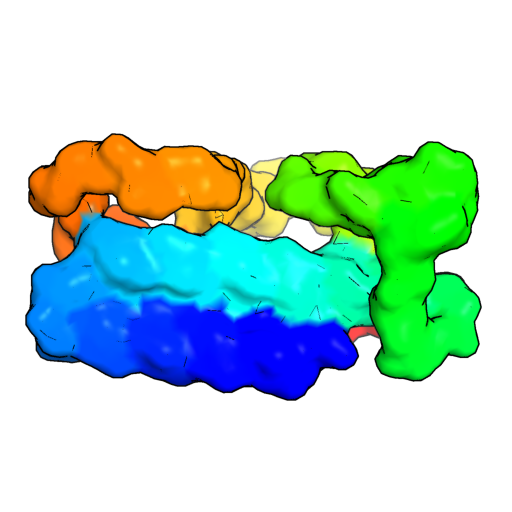0 77.69 81 HIS A O 1
ATOM 657 N N . LEU A 1 82 ? 9.978 2.797 10.507 1.00 82.56 82 LEU A N 1
ATOM 658 C CA . LEU A 1 82 ? 10.180 3.996 9.700 1.00 82.56 82 LEU A CA 1
ATOM 659 C C . LEU A 1 82 ? 10.898 3.711 8.369 1.00 82.56 82 LEU A C 1
ATOM 661 O O . LEU A 1 82 ? 10.425 4.104 7.304 1.00 82.56 82 LEU A O 1
ATOM 665 N N . LYS A 1 83 ? 12.006 2.959 8.394 1.00 86.75 83 LYS A N 1
ATOM 666 C CA . LYS A 1 83 ? 12.733 2.584 7.167 1.00 86.75 83 LYS A CA 1
ATOM 667 C C . LYS A 1 83 ? 11.853 1.774 6.215 1.00 86.75 83 LYS A C 1
ATOM 669 O O . LYS A 1 83 ? 11.811 2.044 5.017 1.00 86.75 83 LYS A O 1
ATOM 674 N N . ASN A 1 84 ? 11.149 0.783 6.753 1.00 89.62 84 ASN A N 1
ATOM 675 C CA . ASN A 1 84 ? 10.262 -0.076 5.977 1.00 89.62 84 ASN A CA 1
ATOM 676 C C . ASN A 1 84 ? 9.067 0.686 5.411 1.00 89.62 84 ASN A C 1
ATOM 678 O O . ASN A 1 84 ? 8.666 0.427 4.280 1.00 89.62 84 ASN A O 1
ATOM 682 N N . TRP A 1 85 ? 8.534 1.640 6.175 1.00 91.62 85 TRP A N 1
ATOM 683 C CA . TRP A 1 85 ? 7.492 2.546 5.722 1.00 91.62 85 TRP A CA 1
ATOM 684 C C . TRP A 1 85 ? 7.940 3.305 4.476 1.00 91.62 85 TRP A C 1
ATOM 686 O O . TRP A 1 85 ? 7.267 3.215 3.455 1.00 91.62 85 TRP A O 1
ATOM 696 N N . PHE A 1 86 ? 9.112 3.947 4.505 1.00 90.56 86 PHE A N 1
ATOM 697 C CA . PHE A 1 86 ? 9.626 4.707 3.359 1.00 90.56 86 PHE A CA 1
ATOM 698 C C . PHE A 1 86 ? 9.795 3.877 2.083 1.00 90.56 86 PHE A C 1
ATOM 700 O O . PHE A 1 86 ? 9.560 4.386 0.988 1.00 90.56 86 PHE A O 1
ATOM 707 N N . VAL A 1 87 ? 10.148 2.591 2.199 1.00 92.19 87 VAL A N 1
ATOM 708 C CA . VAL A 1 87 ? 10.255 1.693 1.034 1.00 92.19 87 VAL A CA 1
ATOM 709 C C . VAL A 1 87 ? 8.923 1.579 0.288 1.00 92.19 87 VAL A C 1
ATOM 711 O O . VAL A 1 87 ? 8.911 1.458 -0.936 1.00 92.19 87 VAL A O 1
ATOM 714 N N . VAL A 1 88 ? 7.801 1.599 1.008 1.00 93.12 88 VAL A N 1
ATOM 715 C CA . VAL A 1 88 ? 6.473 1.326 0.443 1.00 93.12 88 VAL A CA 1
ATOM 716 C C . VAL A 1 88 ? 5.601 2.573 0.295 1.00 93.12 88 VAL A C 1
ATOM 718 O O . VAL A 1 88 ? 4.673 2.540 -0.511 1.00 93.12 88 VAL A O 1
ATOM 721 N N . SER A 1 89 ? 5.897 3.653 1.023 1.00 91.12 89 SER A N 1
ATOM 722 C CA . SER A 1 89 ? 5.071 4.865 1.082 1.00 91.12 89 SER A CA 1
ATOM 723 C C . SER A 1 89 ? 5.405 5.916 0.026 1.00 91.12 89 SER A C 1
ATOM 725 O O . SER A 1 89 ? 4.565 6.772 -0.244 1.00 91.12 89 SER A O 1
ATOM 727 N N . ASP A 1 90 ? 6.564 5.830 -0.640 1.00 90.62 90 ASP A N 1
ATOM 728 C CA . ASP A 1 90 ? 6.810 6.594 -1.869 1.00 90.62 90 ASP A CA 1
ATOM 729 C C . ASP A 1 90 ? 5.982 5.994 -3.012 1.00 90.62 90 ASP A C 1
ATOM 731 O O . ASP A 1 90 ? 6.430 5.109 -3.747 1.00 90.62 90 ASP A O 1
ATOM 735 N N . TRP A 1 91 ? 4.723 6.406 -3.089 1.00 93.88 91 TRP A N 1
ATOM 736 C CA . TRP A 1 91 ? 3.750 6.002 -4.090 1.00 93.88 91 TRP A CA 1
ATOM 737 C C . TRP A 1 91 ? 2.696 7.096 -4.232 1.00 93.88 91 TRP A C 1
ATOM 739 O O . TRP A 1 91 ? 2.335 7.747 -3.255 1.00 93.88 91 TRP A O 1
ATOM 749 N N . LYS A 1 92 ? 2.178 7.280 -5.449 1.00 90.69 92 LYS A N 1
ATOM 750 C CA . LYS A 1 92 ? 1.024 8.145 -5.707 1.00 90.69 92 LYS A CA 1
ATOM 751 C C . LYS A 1 92 ? 0.063 7.473 -6.687 1.00 90.69 92 LYS A C 1
ATOM 753 O O . LYS A 1 92 ? 0.536 6.790 -7.603 1.00 90.69 92 LYS A O 1
ATOM 758 N N . PRO A 1 93 ? -1.254 7.731 -6.598 1.00 91.69 93 PRO A N 1
ATOM 759 C CA . PRO A 1 93 ? -2.229 7.239 -7.575 1.00 91.69 93 PRO A CA 1
ATOM 760 C C . PRO A 1 93 ? -1.895 7.616 -9.026 1.00 91.69 93 PRO A C 1
ATOM 762 O O . PRO A 1 93 ? -2.250 6.891 -9.958 1.00 91.69 93 PRO A O 1
ATOM 765 N N . ASP A 1 94 ? -1.178 8.722 -9.222 1.00 92.25 94 ASP A N 1
ATOM 766 C CA . ASP A 1 94 ? -0.768 9.234 -10.534 1.00 92.25 94 ASP A CA 1
ATOM 767 C C . ASP A 1 94 ? 0.346 8.420 -11.195 1.00 92.25 94 ASP A C 1
ATOM 769 O O . ASP A 1 94 ? 0.629 8.608 -12.377 1.00 92.25 94 ASP A O 1
ATOM 773 N N . TRP A 1 95 ? 0.945 7.454 -10.488 1.00 91.88 95 TRP A N 1
ATOM 774 C CA . TRP A 1 95 ? 1.891 6.512 -11.094 1.00 91.88 95 TRP A CA 1
ATOM 775 C C . TRP A 1 95 ? 1.267 5.733 -12.263 1.00 91.88 95 TRP A C 1
ATOM 777 O O . TRP A 1 95 ? 2.003 5.246 -13.114 1.00 91.88 95 TRP A O 1
ATOM 787 N N . ARG A 1 96 ? -0.071 5.698 -12.366 1.00 87.75 96 ARG A N 1
ATOM 788 C CA . ARG A 1 96 ? -0.813 5.230 -13.553 1.00 87.75 96 ARG A CA 1
ATOM 789 C C . ARG A 1 96 ? -0.381 5.869 -14.861 1.00 87.75 96 ARG A C 1
ATOM 791 O O . ARG A 1 96 ? -0.483 5.224 -15.897 1.00 87.75 96 ARG A O 1
ATOM 798 N N . TYR A 1 97 ? 0.034 7.130 -14.814 1.00 91.31 97 TYR A N 1
ATOM 799 C CA . TYR A 1 97 ? 0.389 7.914 -15.991 1.00 91.31 97 TYR A CA 1
ATOM 800 C C . TYR A 1 97 ? 1.902 7.954 -16.232 1.00 91.31 97 TYR A C 1
ATOM 802 O O . TYR A 1 97 ? 2.356 8.596 -17.177 1.00 91.31 97 TYR A O 1
ATOM 810 N N . ARG A 1 98 ? 2.702 7.284 -15.389 1.00 88.88 98 ARG A N 1
ATOM 811 C CA . ARG A 1 98 ? 4.146 7.177 -15.607 1.00 88.88 98 ARG A CA 1
ATOM 812 C C . ARG A 1 98 ? 4.429 6.272 -16.798 1.00 88.88 98 ARG A C 1
ATOM 814 O O . ARG A 1 98 ? 3.735 5.282 -17.030 1.00 88.88 98 ARG A O 1
ATOM 821 N N . LEU A 1 99 ? 5.495 6.601 -17.521 1.00 89.50 99 LEU A N 1
ATOM 822 C CA . LEU A 1 99 ? 6.011 5.729 -18.566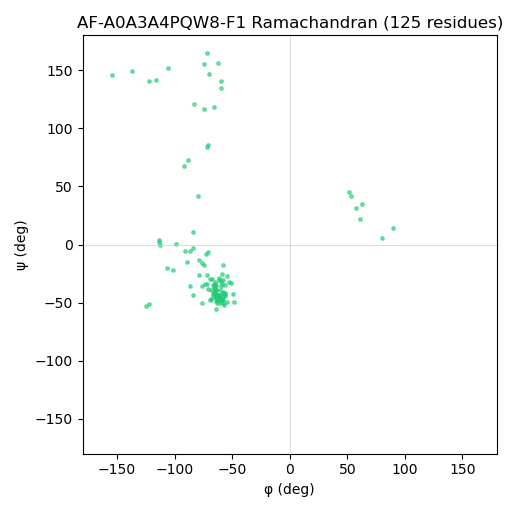 1.00 89.50 99 LEU A CA 1
ATOM 823 C C . LEU A 1 99 ? 6.412 4.370 -17.958 1.00 89.50 99 LEU A C 1
ATOM 825 O O . LEU A 1 99 ? 6.957 4.343 -16.853 1.00 89.50 99 LEU A O 1
ATOM 829 N N . PRO A 1 100 ? 6.154 3.246 -18.646 1.00 89.06 100 PRO A N 1
ATOM 830 C CA . PRO A 1 100 ? 6.630 1.936 -18.209 1.00 89.06 100 PRO A CA 1
ATOM 831 C C . PRO A 1 100 ? 8.165 1.852 -18.176 1.00 89.06 100 PRO A C 1
ATOM 833 O O . PRO A 1 100 ? 8.844 2.545 -18.933 1.00 89.06 100 PRO A O 1
ATOM 836 N N . GLY A 1 101 ? 8.713 0.944 -17.365 1.00 90.62 101 GLY A N 1
ATOM 837 C CA . GLY A 1 101 ? 10.151 0.659 -17.307 1.00 90.62 101 GLY A CA 1
ATOM 838 C C . GLY A 1 101 ? 10.942 1.511 -16.312 1.00 90.62 101 GLY A C 1
ATOM 839 O O . GLY A 1 101 ? 12.170 1.528 -16.376 1.00 90.62 101 GLY A O 1
ATOM 840 N N . ILE A 1 102 ? 10.268 2.204 -15.392 1.00 92.25 102 ILE A N 1
ATOM 841 C CA . ILE A 1 102 ? 10.900 3.051 -14.370 1.00 92.25 102 ILE A CA 1
ATOM 842 C C . ILE A 1 102 ? 11.328 2.205 -13.169 1.00 92.25 102 ILE A C 1
ATOM 844 O O . ILE A 1 102 ? 12.422 2.378 -12.629 1.00 92.25 102 ILE A O 1
ATOM 848 N N . VAL A 1 103 ? 10.467 1.282 -12.739 1.00 94.50 103 VAL A N 1
ATOM 849 C CA . VAL A 1 103 ? 10.703 0.464 -11.548 1.00 94.50 103 VAL A CA 1
ATOM 850 C C . VAL A 1 103 ? 11.587 -0.731 -11.888 1.00 94.50 103 VAL A C 1
ATOM 852 O O . VAL A 1 103 ? 11.228 -1.597 -12.691 1.00 94.50 103 VAL A O 1
ATOM 855 N N . LYS A 1 104 ? 12.738 -0.834 -11.216 1.00 96.44 104 LYS A N 1
ATOM 856 C CA . LYS A 1 104 ? 13.632 -1.987 -11.359 1.00 96.44 104 LYS A CA 1
ATOM 857 C C . LYS A 1 104 ? 13.060 -3.197 -10.626 1.00 96.44 104 LYS A C 1
ATOM 859 O O . LYS A 1 104 ? 12.348 -3.076 -9.631 1.00 96.44 104 LYS A O 1
ATOM 864 N N . ARG A 1 105 ? 13.461 -4.394 -11.067 1.00 97.31 105 ARG A N 1
ATOM 865 C CA . ARG A 1 105 ? 13.092 -5.662 -10.415 1.00 97.31 105 ARG A CA 1
ATOM 866 C C . ARG A 1 105 ? 13.321 -5.618 -8.901 1.00 97.31 105 ARG A C 1
ATOM 868 O O . ARG A 1 105 ? 12.419 -5.979 -8.157 1.00 97.31 105 ARG A O 1
ATOM 875 N N . LYS A 1 106 ? 14.512 -5.187 -8.468 1.00 96.94 106 LYS A N 1
ATOM 876 C CA . LYS A 1 106 ? 14.891 -5.156 -7.049 1.00 96.94 106 LYS A CA 1
ATOM 877 C C . LYS A 1 106 ? 13.956 -4.261 -6.234 1.00 96.94 106 LYS A C 1
ATOM 879 O O . LYS A 1 106 ? 13.470 -4.691 -5.199 1.00 96.94 106 LYS A O 1
ATOM 884 N N . ASP A 1 107 ? 13.623 -3.083 -6.752 1.00 95.75 107 ASP A N 1
ATOM 885 C CA . ASP A 1 107 ? 12.741 -2.136 -6.063 1.00 95.75 107 ASP A CA 1
ATOM 886 C C . ASP A 1 107 ? 11.319 -2.699 -5.917 1.00 95.75 107 ASP A C 1
ATOM 888 O O . ASP A 1 107 ? 10.701 -2.589 -4.857 1.00 95.75 107 ASP A O 1
ATOM 892 N N . ALA A 1 108 ? 10.800 -3.358 -6.961 1.00 97.06 108 ALA A N 1
ATOM 893 C CA . ALA A 1 108 ? 9.506 -4.035 -6.893 1.00 97.06 108 ALA A CA 1
ATOM 894 C C . ALA A 1 108 ? 9.520 -5.217 -5.906 1.00 97.06 108 ALA A C 1
ATOM 896 O O . ALA A 1 108 ? 8.562 -5.410 -5.156 1.00 97.06 108 ALA A O 1
ATOM 897 N N . GLU A 1 109 ? 10.602 -5.997 -5.890 1.00 97.88 109 GLU A N 1
ATOM 898 C CA . GLU A 1 109 ? 10.792 -7.122 -4.971 1.00 97.88 109 GLU A CA 1
ATOM 899 C C . GLU A 1 109 ? 10.844 -6.657 -3.514 1.00 97.88 109 GLU A C 1
ATOM 901 O O . GLU A 1 109 ? 10.116 -7.191 -2.673 1.00 97.88 109 GLU A O 1
ATOM 906 N N . ASP A 1 110 ? 11.640 -5.625 -3.230 1.00 96.56 110 ASP A N 1
ATOM 907 C CA . ASP A 1 110 ? 11.772 -5.040 -1.900 1.00 96.56 110 ASP A CA 1
ATOM 908 C C . ASP A 1 110 ? 10.437 -4.484 -1.409 1.00 96.56 110 ASP A C 1
ATOM 910 O O . ASP A 1 110 ? 10.021 -4.802 -0.294 1.00 96.56 110 ASP A O 1
ATOM 914 N N . ARG A 1 111 ? 9.699 -3.759 -2.261 1.00 96.94 111 ARG A N 1
ATOM 915 C CA . ARG A 1 111 ? 8.350 -3.274 -1.935 1.00 96.94 111 ARG A CA 1
ATOM 916 C C . ARG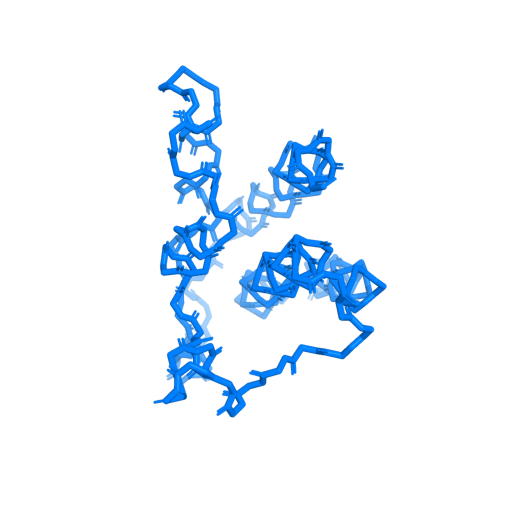 A 1 111 ? 7.404 -4.414 -1.575 1.00 96.94 111 ARG A C 1
ATOM 918 O O . ARG A 1 111 ? 6.770 -4.357 -0.528 1.00 96.94 111 ARG A O 1
ATOM 925 N N . ILE A 1 112 ? 7.321 -5.467 -2.390 1.00 98.06 112 ILE A N 1
ATOM 926 C CA . ILE A 1 112 ? 6.439 -6.618 -2.119 1.00 98.06 112 ILE A CA 1
ATOM 927 C C . ILE A 1 112 ? 6.845 -7.339 -0.829 1.00 98.06 112 ILE A C 1
ATOM 929 O O . ILE A 1 112 ? 5.980 -7.717 -0.031 1.00 98.06 112 ILE A O 1
ATOM 933 N N . ARG A 1 113 ? 8.150 -7.554 -0.625 1.00 97.50 113 ARG A N 1
ATOM 934 C CA . ARG A 1 113 ? 8.696 -8.253 0.543 1.00 97.50 113 ARG A CA 1
ATOM 935 C C . ARG A 1 113 ? 8.402 -7.478 1.821 1.00 97.50 113 ARG A C 1
ATOM 937 O O . ARG A 1 113 ? 7.809 -8.053 2.732 1.00 97.50 113 ARG A O 1
ATOM 944 N N . VAL A 1 114 ? 8.799 -6.207 1.874 1.00 95.88 114 VAL A N 1
ATOM 945 C CA . VAL A 1 114 ? 8.628 -5.331 3.042 1.00 95.88 114 VAL A CA 1
ATOM 946 C C . VAL A 1 114 ? 7.147 -5.160 3.359 1.00 95.88 114 VAL A C 1
ATOM 948 O O . VAL A 1 114 ? 6.733 -5.343 4.504 1.00 95.88 114 VAL A O 1
ATOM 951 N N . LEU A 1 115 ? 6.324 -4.909 2.339 1.00 95.94 115 LEU A N 1
ATOM 952 C CA . LEU A 1 115 ? 4.887 -4.759 2.515 1.00 95.94 115 LEU A CA 1
ATOM 953 C C . LEU A 1 115 ? 4.252 -6.026 3.095 1.00 95.94 115 LEU A C 1
ATOM 955 O O . LEU A 1 115 ? 3.545 -5.967 4.097 1.00 95.94 115 LEU A O 1
ATOM 959 N N . GLY A 1 116 ? 4.532 -7.185 2.496 1.00 95.50 116 GLY A N 1
ATOM 960 C CA . GLY A 1 116 ? 3.913 -8.447 2.890 1.00 95.50 116 GLY A CA 1
ATOM 961 C C . GLY A 1 116 ? 4.423 -9.031 4.207 1.00 95.50 116 GLY A C 1
ATOM 962 O O . GLY A 1 116 ? 3.651 -9.685 4.904 1.00 95.50 116 GLY A O 1
ATOM 963 N N . ARG A 1 117 ? 5.707 -8.844 4.536 1.00 94.56 117 ARG A N 1
ATOM 964 C CA . ARG A 1 117 ? 6.345 -9.494 5.695 1.00 94.56 117 ARG A CA 1
ATOM 965 C C . ARG A 1 117 ? 6.498 -8.591 6.911 1.00 94.56 117 ARG A C 1
ATOM 967 O O . ARG A 1 117 ? 6.648 -9.116 8.007 1.00 94.56 117 ARG A O 1
ATOM 974 N N . GLU A 1 118 ? 6.495 -7.275 6.728 1.00 93.19 118 GLU A N 1
ATOM 975 C CA . GLU A 1 118 ? 6.866 -6.338 7.793 1.00 93.19 118 GLU A CA 1
ATOM 976 C C . GLU A 1 118 ? 5.758 -5.307 8.036 1.00 93.19 118 GLU A C 1
ATOM 978 O O . GLU A 1 118 ? 5.267 -5.205 9.157 1.00 93.19 118 GLU A O 1
ATOM 983 N N . VAL A 1 119 ? 5.298 -4.602 6.996 1.00 94.38 119 VAL A N 1
ATOM 984 C CA . VAL A 1 119 ? 4.328 -3.500 7.152 1.00 94.38 119 VAL A CA 1
ATOM 985 C C . VAL A 1 119 ? 2.907 -4.001 7.406 1.00 94.38 119 VAL A C 1
ATOM 987 O O . VAL A 1 119 ? 2.285 -3.565 8.368 1.00 94.38 119 VAL A O 1
ATOM 990 N N . LEU A 1 120 ? 2.377 -4.929 6.598 1.00 95.62 120 LEU A N 1
ATOM 991 C CA . LEU A 1 120 ? 1.009 -5.428 6.805 1.00 95.62 120 LEU A CA 1
ATOM 992 C C . LEU A 1 120 ? 0.828 -6.161 8.146 1.00 95.62 120 LEU A C 1
ATOM 994 O O . LEU A 1 120 ? -0.178 -5.904 8.806 1.00 95.62 120 LEU A O 1
ATOM 998 N N . PRO A 1 121 ? 1.756 -7.037 8.591 1.00 94.25 121 PRO A N 1
ATOM 999 C CA . PRO A 1 121 ? 1.660 -7.633 9.922 1.00 94.25 121 PRO A CA 1
ATOM 1000 C C . PRO A 1 121 ? 1.703 -6.594 11.045 1.00 94.25 121 PRO A C 1
ATOM 1002 O O . PRO A 1 121 ? 0.945 -6.716 12.001 1.00 94.25 121 PRO A O 1
ATOM 1005 N N . TRP A 1 122 ? 2.541 -5.559 10.915 1.00 93.50 122 TRP A N 1
ATOM 1006 C CA . TRP A 1 122 ? 2.603 -4.465 11.885 1.00 93.50 122 TRP A CA 1
ATOM 1007 C C . TRP A 1 122 ? 1.289 -3.679 11.953 1.00 93.50 122 TRP A C 1
ATOM 1009 O O . TRP A 1 122 ? 0.738 -3.534 13.040 1.00 93.50 122 TRP A O 1
ATOM 1019 N N . LEU A 1 123 ? 0.743 -3.250 10.809 1.00 94.06 123 LEU A N 1
ATOM 1020 C CA . LEU A 1 123 ? -0.538 -2.535 10.759 1.00 94.06 123 LEU A CA 1
ATOM 1021 C C . LEU A 1 123 ? -1.663 -3.347 11.407 1.00 94.06 123 LEU A C 1
ATOM 1023 O O . LEU A 1 123 ? -2.454 -2.809 12.170 1.00 94.06 123 LEU A O 1
ATOM 1027 N N . ARG A 1 124 ? -1.702 -4.657 11.147 1.00 92.38 124 ARG A N 1
ATOM 1028 C CA . ARG A 1 124 ? -2.718 -5.555 11.703 1.00 92.38 124 ARG A CA 1
ATOM 1029 C C . ARG A 1 124 ? -2.545 -5.835 13.196 1.00 92.38 124 ARG A C 1
ATOM 1031 O O . ARG A 1 124 ? -3.512 -6.166 13.864 1.00 92.38 124 ARG A O 1
ATOM 1038 N N . ALA A 1 125 ? -1.328 -5.736 13.724 1.00 91.50 125 ALA A N 1
ATOM 1039 C CA . ALA A 1 125 ? -1.081 -5.854 15.160 1.00 91.50 125 ALA A CA 1
ATOM 1040 C C . ALA A 1 125 ? -1.479 -4.584 15.936 1.00 91.50 125 ALA A C 1
ATOM 1042 O O . ALA A 1 125 ? -1.563 -4.624 17.160 1.00 91.50 125 ALA A O 1
ATOM 1043 N N . LYS A 1 126 ? -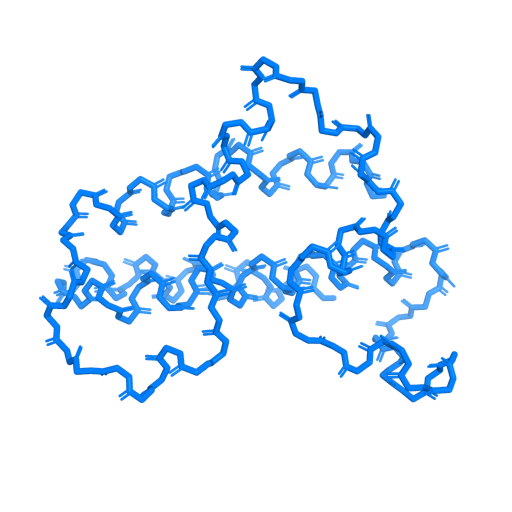1.678 -3.461 15.235 1.00 87.31 126 LYS A N 1
ATOM 1044 C CA . LYS A 1 126 ? -1.971 -2.136 15.804 1.00 87.31 126 LYS A CA 1
ATOM 1045 C C . LYS A 1 126 ? -3.383 -1.621 15.486 1.00 87.31 126 LYS A C 1
ATOM 1047 O O . LYS A 1 126 ? -3.712 -0.492 15.865 1.00 87.31 126 LYS A O 1
ATOM 1052 N N . SER A 1 127 ? -4.167 -2.406 14.748 1.00 79.19 127 SER A N 1
ATOM 1053 C CA . SER A 1 127 ? -5.535 -2.090 14.335 1.00 79.19 127 SER A CA 1
ATOM 1054 C C . SER A 1 127 ? -6.566 -2.513 15.363 1.00 79.19 127 SER A C 1
ATOM 1056 O O . SER A 1 127 ? -6.440 -3.668 15.831 1.00 79.19 127 SER A O 1
#

Secondary structure (DSSP, 8-state):
-HHHHHHHHHHHHHHHHTT-HHHHHHHHHHHHHHHHHHHHHHHTT-SS--TTSGGGTT----HHHHHHHTT-STT--TTTHHHHHHHHH---GGGGGSPTT-S-HHHHHHHHHHIIIIIHHHHHH--